Protein AF-A0AAJ0HDQ2-F1 (afdb_monomer)

Sequence (135 aa):
MPETDDKGSSLSAIAHQQNNSIEVLRLFGLEDENAIADFIYYLTIGVTGIDALASFIAEDQSWGDQHARGAFVILRHLLLDGGVITVDHSPGTGTLQVYVDRSKILSHRKPSLGRLLLRLHMWRCIVDIRSCIEF

Organism: NCBI:txid260671

Radius of gyration: 16.53 Å; Cα contacts (8 Å, |Δi|>4): 118; chains: 1; bounding box: 44×46×45 Å

Structure (mmCIF, N/CA/C/O backbone):
data_AF-A0AAJ0HDQ2-F1
#
_entry.id   AF-A0AAJ0HDQ2-F1
#
loop_
_atom_site.group_PDB
_atom_site.id
_atom_site.type_symbol
_atom_site.label_atom_id
_atom_site.label_alt_id
_atom_site.label_comp_id
_atom_site.label_asym_id
_atom_site.label_entity_id
_atom_site.label_seq_id
_atom_site.pdbx_PDB_ins_code
_atom_site.Cartn_x
_atom_site.Cartn_y
_atom_site.Cartn_z
_atom_site.occupancy
_atom_site.B_iso_or_equiv
_atom_site.auth_seq_id
_atom_site.auth_comp_id
_atom_site.auth_asym_id
_atom_site.auth_atom_id
_atom_site.pdbx_PDB_model_num
ATOM 1 N N . MET A 1 1 ? -10.417 34.622 -4.631 1.00 36.06 1 MET A N 1
ATOM 2 C CA . MET A 1 1 ? -10.769 33.249 -5.049 1.00 36.06 1 MET A CA 1
ATOM 3 C C . MET A 1 1 ? -9.550 32.657 -5.730 1.00 36.06 1 MET A C 1
ATOM 5 O O . MET A 1 1 ? -9.291 33.055 -6.858 1.00 36.06 1 MET A O 1
ATOM 9 N N . PRO A 1 2 ? -8.743 31.835 -5.042 1.00 34.91 2 PRO A N 1
ATOM 10 C CA . PRO A 1 2 ? -7.642 31.128 -5.671 1.00 34.91 2 PRO A CA 1
ATOM 11 C C . PRO A 1 2 ? -7.995 29.651 -5.878 1.00 34.91 2 PRO A C 1
ATOM 13 O O . PRO A 1 2 ? -8.431 28.958 -4.962 1.00 34.91 2 PRO A O 1
ATOM 16 N N . GLU A 1 3 ? -7.808 29.217 -7.113 1.00 38.06 3 GLU A N 1
ATOM 17 C CA . GLU A 1 3 ? -7.795 27.839 -7.582 1.00 38.06 3 GLU A CA 1
ATOM 18 C C . GLU A 1 3 ? -6.407 27.264 -7.250 1.00 38.06 3 GLU A C 1
ATOM 20 O O . GLU A 1 3 ? -5.392 27.806 -7.691 1.00 38.06 3 GLU A O 1
ATOM 25 N N . THR A 1 4 ? -6.334 26.243 -6.392 1.00 39.03 4 THR A N 1
ATOM 26 C CA . THR A 1 4 ? -5.066 25.597 -6.021 1.00 39.03 4 THR A CA 1
ATOM 27 C C . THR A 1 4 ? -4.894 24.295 -6.790 1.00 39.03 4 THR A C 1
ATOM 29 O O . THR A 1 4 ? -5.653 23.346 -6.621 1.00 39.03 4 THR A O 1
ATOM 32 N N . ASP A 1 5 ? -3.875 24.326 -7.642 1.00 38.19 5 ASP A N 1
ATOM 33 C CA . ASP A 1 5 ? -3.414 23.338 -8.615 1.00 38.19 5 ASP A CA 1
ATOM 34 C C . ASP A 1 5 ? -3.046 21.978 -7.964 1.00 38.19 5 ASP A C 1
ATOM 36 O O . ASP A 1 5 ? -2.035 21.849 -7.270 1.00 38.19 5 ASP A O 1
ATOM 40 N N . ASP A 1 6 ? -3.828 20.934 -8.255 1.00 46.38 6 ASP A N 1
ATOM 41 C CA . ASP A 1 6 ? -3.608 19.516 -7.900 1.00 46.38 6 ASP A CA 1
ATOM 42 C C . ASP A 1 6 ? -2.560 18.834 -8.815 1.00 46.38 6 ASP A C 1
ATOM 44 O O . ASP A 1 6 ? -2.725 17.734 -9.340 1.00 46.38 6 ASP A O 1
ATOM 48 N N . LYS A 1 7 ? -1.443 19.520 -9.083 1.00 37.53 7 LYS A N 1
ATOM 49 C CA . LYS A 1 7 ? -0.345 18.981 -9.917 1.00 37.53 7 LYS A CA 1
ATOM 50 C C . LYS A 1 7 ? 0.772 18.332 -9.097 1.00 37.53 7 LYS A C 1
ATOM 52 O O . LYS A 1 7 ? 1.600 17.609 -9.653 1.00 37.53 7 LYS A O 1
ATOM 57 N N . GLY A 1 8 ? 0.790 18.548 -7.780 1.00 34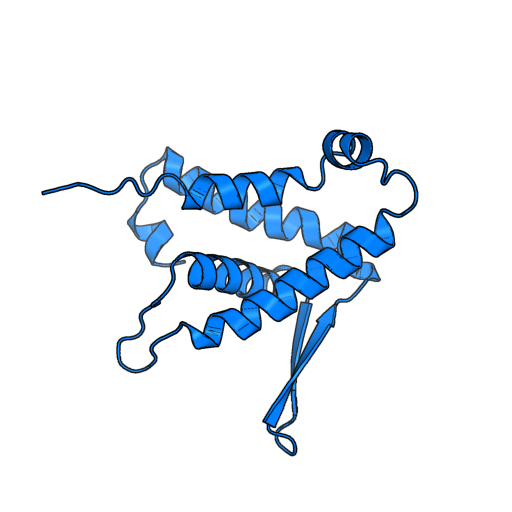.88 8 GLY A N 1
ATOM 58 C CA . GLY A 1 8 ? 1.824 18.031 -6.875 1.00 34.88 8 GLY A CA 1
ATOM 59 C C . GLY A 1 8 ? 1.717 16.530 -6.584 1.00 34.88 8 GLY A C 1
ATOM 60 O O . GLY A 1 8 ? 2.735 15.875 -6.370 1.00 34.88 8 GLY A O 1
ATOM 61 N N . SER A 1 9 ? 0.507 15.964 -6.639 1.00 44.66 9 SER A N 1
ATOM 62 C CA . SER A 1 9 ? 0.246 14.564 -6.272 1.00 44.66 9 SER A CA 1
ATOM 63 C C . SER A 1 9 ? 0.748 13.562 -7.326 1.00 44.66 9 SER A C 1
ATOM 65 O O . SER A 1 9 ? 1.217 12.470 -7.011 1.00 44.66 9 SER A O 1
ATOM 67 N N . SER A 1 10 ? 0.756 13.960 -8.603 1.00 40.75 10 SER A N 1
ATOM 68 C CA . SER A 1 10 ? 1.251 13.104 -9.688 1.00 40.75 10 SER A CA 1
ATOM 69 C C . SER A 1 10 ? 2.783 13.089 -9.792 1.00 40.75 10 SER A C 1
ATOM 71 O O . SER A 1 10 ? 3.344 12.124 -10.310 1.00 40.75 10 SER A O 1
ATOM 73 N N . LEU A 1 11 ? 3.469 14.130 -9.304 1.00 38.25 11 LEU A N 1
ATOM 74 C CA . LEU A 1 11 ? 4.933 14.228 -9.327 1.00 38.25 11 LEU A CA 1
ATOM 75 C C . LEU A 1 11 ? 5.590 13.398 -8.217 1.00 38.25 11 LEU A C 1
ATOM 77 O O . LEU A 1 11 ? 6.626 12.783 -8.463 1.00 38.25 11 LEU A O 1
ATOM 81 N N . SER A 1 12 ? 4.971 13.298 -7.035 1.00 39.44 12 SER A N 1
ATOM 82 C CA . SER A 1 12 ? 5.454 12.412 -5.964 1.00 39.44 12 SER A CA 1
ATOM 83 C C . SER A 1 12 ? 5.353 10.934 -6.363 1.00 39.44 12 SER A C 1
ATOM 85 O O . SER A 1 12 ? 6.286 10.164 -6.137 1.00 39.44 12 SER A O 1
ATOM 87 N N . ALA A 1 13 ? 4.281 10.545 -7.061 1.00 39.94 13 ALA A N 1
ATOM 88 C CA . ALA A 1 13 ? 4.116 9.193 -7.595 1.00 39.94 13 ALA A CA 1
ATOM 89 C C . ALA A 1 13 ? 5.151 8.844 -8.688 1.00 39.94 13 ALA A C 1
ATOM 91 O O . ALA A 1 13 ? 5.632 7.711 -8.745 1.00 39.94 13 ALA A O 1
ATOM 92 N N . ILE A 1 14 ? 5.545 9.816 -9.524 1.00 39.28 14 ILE A N 1
ATOM 93 C CA . ILE A 1 14 ? 6.608 9.640 -10.533 1.00 39.28 14 ILE A CA 1
ATOM 94 C C . ILE A 1 14 ? 7.993 9.562 -9.870 1.00 39.28 14 ILE A C 1
ATOM 96 O O . ILE A 1 14 ? 8.807 8.724 -10.261 1.00 39.28 14 ILE A O 1
ATOM 100 N N . ALA A 1 15 ? 8.248 10.358 -8.826 1.00 41.53 15 ALA A N 1
ATOM 101 C CA . ALA A 1 15 ? 9.489 10.284 -8.052 1.00 41.53 15 ALA A CA 1
ATOM 102 C C . ALA A 1 15 ? 9.671 8.902 -7.391 1.00 41.53 15 ALA A C 1
ATOM 104 O O . ALA A 1 15 ? 10.768 8.344 -7.403 1.00 41.53 15 ALA A O 1
ATOM 105 N N . HIS A 1 16 ? 8.585 8.286 -6.910 1.00 44.50 16 HIS A N 1
ATOM 106 C CA . HIS A 1 16 ? 8.617 6.913 -6.393 1.00 44.50 16 HIS A CA 1
ATOM 107 C C . HIS A 1 16 ? 8.903 5.854 -7.473 1.00 44.50 16 HIS A C 1
ATOM 109 O O . HIS A 1 16 ? 9.501 4.821 -7.175 1.00 44.50 16 HIS A O 1
ATOM 115 N N . GLN A 1 17 ? 8.550 6.114 -8.737 1.00 44.44 17 GLN A N 1
ATOM 116 C CA . GLN A 1 17 ? 8.859 5.232 -9.871 1.00 44.44 17 GLN A CA 1
ATOM 117 C C . GLN A 1 17 ? 10.325 5.291 -10.308 1.00 44.44 17 GLN A C 1
ATOM 119 O O . GLN A 1 17 ? 10.877 4.285 -10.758 1.00 44.44 17 GLN A O 1
ATOM 124 N N . GLN A 1 18 ? 10.953 6.462 -10.185 1.00 43.44 18 GLN A N 1
ATOM 125 C CA . GLN A 1 18 ? 12.341 6.687 -10.591 1.00 43.44 18 GLN A CA 1
ATOM 126 C C . GLN A 1 18 ? 13.372 6.194 -9.570 1.00 43.44 18 GLN A C 1
ATOM 128 O O . GLN A 1 18 ? 14.541 6.054 -9.921 1.00 43.44 18 GLN A O 1
ATOM 133 N N . ASN A 1 19 ? 12.957 5.827 -8.353 1.00 46.81 19 ASN A N 1
ATOM 134 C CA . ASN A 1 19 ? 13.862 5.344 -7.302 1.00 46.81 19 ASN A CA 1
ATOM 135 C C . ASN A 1 19 ? 14.540 3.987 -7.612 1.00 46.81 19 ASN A C 1
ATOM 137 O O . ASN A 1 19 ? 15.279 3.455 -6.795 1.00 46.81 19 ASN A O 1
ATOM 141 N N . ASN A 1 20 ? 14.267 3.389 -8.778 1.00 48.00 20 ASN A N 1
ATOM 142 C CA . ASN A 1 20 ? 14.835 2.107 -9.207 1.00 48.00 20 ASN A CA 1
ATOM 143 C C . ASN A 1 20 ? 15.590 2.177 -10.544 1.00 48.00 20 ASN A C 1
ATOM 145 O O . ASN A 1 20 ? 15.963 1.145 -11.109 1.00 48.00 20 ASN A O 1
ATOM 149 N N . SER A 1 21 ? 15.802 3.376 -11.084 1.00 53.97 21 SER A N 1
ATOM 150 C CA . SER A 1 21 ? 16.767 3.556 -12.161 1.00 53.97 21 SER A CA 1
ATOM 151 C C . SER A 1 21 ? 18.150 3.451 -11.530 1.00 53.97 21 SER A C 1
ATOM 153 O O . SER A 1 21 ? 18.465 4.242 -10.645 1.00 53.97 21 SER A O 1
ATOM 155 N N . ILE A 1 22 ? 18.989 2.510 -11.977 1.00 54.31 22 ILE A N 1
ATOM 156 C CA . ILE A 1 22 ? 20.404 2.430 -11.559 1.00 54.31 22 ILE A CA 1
ATOM 157 C C . ILE A 1 22 ? 21.059 3.819 -11.633 1.00 54.31 22 ILE A C 1
ATOM 159 O O . ILE A 1 22 ? 21.860 4.170 -10.786 1.00 54.31 22 ILE A O 1
ATOM 163 N N . GLU A 1 23 ? 20.645 4.648 -12.587 1.00 50.75 23 GLU A N 1
ATOM 164 C CA . GLU A 1 23 ? 21.053 6.043 -12.754 1.00 50.75 23 GLU A CA 1
ATOM 165 C C . GLU A 1 23 ? 20.736 6.968 -11.558 1.00 50.75 23 GLU A C 1
ATOM 167 O O . GLU A 1 23 ? 21.577 7.775 -11.176 1.00 50.75 23 GLU A O 1
ATOM 172 N N . VAL A 1 24 ? 19.567 6.825 -10.923 1.00 53.88 24 VAL A N 1
ATOM 173 C CA . VAL A 1 24 ? 19.179 7.603 -9.730 1.00 53.88 24 VAL A CA 1
ATOM 174 C C . VAL A 1 24 ? 19.933 7.102 -8.500 1.00 53.88 24 VAL A C 1
ATOM 176 O O . VAL A 1 24 ? 20.422 7.900 -7.711 1.00 53.88 24 VAL A O 1
ATOM 179 N N .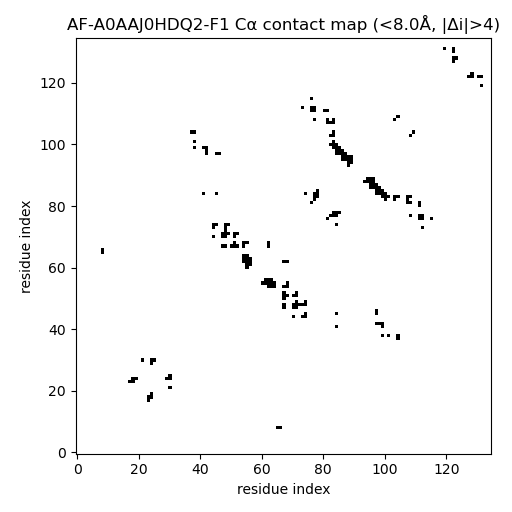 LEU A 1 25 ? 20.110 5.787 -8.365 1.00 43.59 25 LEU A N 1
ATOM 180 C CA . LEU A 1 25 ? 20.882 5.199 -7.264 1.00 43.59 25 LEU A CA 1
ATOM 181 C C . LEU A 1 25 ? 22.385 5.519 -7.373 1.00 43.59 25 LEU A C 1
ATOM 183 O O . LEU A 1 25 ? 23.032 5.783 -6.360 1.00 43.59 25 LEU A O 1
ATOM 187 N N . ARG A 1 26 ? 22.921 5.587 -8.600 1.00 48.91 26 ARG A N 1
ATOM 188 C CA . ARG A 1 26 ? 24.280 6.065 -8.907 1.00 48.91 26 ARG A CA 1
ATOM 189 C C . ARG A 1 26 ? 24.464 7.541 -8.579 1.00 48.91 26 ARG A C 1
ATOM 191 O O . ARG A 1 26 ? 25.493 7.910 -8.025 1.00 48.91 26 ARG A O 1
ATOM 198 N N . LEU A 1 27 ? 23.460 8.373 -8.858 1.00 46.88 27 LEU A N 1
ATOM 199 C CA . LEU A 1 27 ? 23.476 9.795 -8.502 1.00 46.88 27 LEU A CA 1
ATOM 200 C C . LEU A 1 27 ? 23.626 10.017 -6.984 1.00 46.88 27 LEU A C 1
ATOM 202 O O . LEU A 1 27 ? 24.237 11.001 -6.576 1.00 46.88 27 LEU A O 1
ATOM 206 N N . PHE A 1 28 ? 23.122 9.091 -6.160 1.00 46.75 28 PHE A N 1
ATOM 207 C CA . PHE A 1 28 ? 23.250 9.120 -4.697 1.00 46.75 28 PHE A CA 1
ATOM 208 C C . PHE A 1 28 ? 24.385 8.236 -4.137 1.00 46.75 28 PHE A C 1
ATOM 210 O O . PHE A 1 28 ? 24.538 8.160 -2.921 1.00 46.75 28 PHE A O 1
ATOM 217 N N . GLY A 1 29 ? 25.201 7.595 -4.986 1.00 45.16 29 GLY A N 1
ATOM 218 C CA . GLY A 1 29 ? 26.373 6.811 -4.565 1.00 45.16 29 GLY A CA 1
ATOM 219 C C . GLY A 1 29 ? 26.070 5.456 -3.906 1.00 45.16 29 GLY A C 1
ATOM 220 O O . GLY A 1 29 ? 26.922 4.923 -3.203 1.00 45.16 29 GLY A O 1
ATOM 221 N N . LEU A 1 30 ? 24.878 4.887 -4.121 1.00 48.41 30 LEU A N 1
ATOM 222 C CA . LEU A 1 30 ? 24.399 3.661 -3.458 1.00 48.41 30 LEU A CA 1
ATOM 223 C C . LEU A 1 30 ? 24.529 2.414 -4.354 1.00 48.41 30 LEU A C 1
ATOM 225 O O . LEU A 1 30 ? 23.573 1.658 -4.530 1.00 48.41 30 LEU A O 1
ATOM 229 N N . GLU A 1 31 ? 25.700 2.204 -4.961 1.00 52.00 31 GLU A N 1
ATOM 230 C CA . GLU A 1 31 ? 25.892 1.157 -5.981 1.00 52.00 31 GLU A CA 1
ATOM 231 C C . GLU A 1 31 ? 25.960 -0.278 -5.405 1.00 52.00 31 GLU A C 1
ATOM 233 O O . GLU A 1 31 ? 25.471 -1.203 -6.055 1.00 52.00 31 GLU A O 1
ATOM 238 N N . ASP A 1 32 ? 26.454 -0.462 -4.171 1.00 50.72 32 ASP A N 1
ATOM 239 C CA . ASP A 1 32 ? 26.665 -1.784 -3.537 1.00 50.72 32 ASP A CA 1
ATOM 240 C C . ASP A 1 32 ? 25.700 -2.111 -2.365 1.00 50.72 32 ASP A C 1
ATOM 242 O O . ASP A 1 32 ? 25.639 -3.250 -1.900 1.00 50.72 32 ASP A O 1
ATOM 246 N N . GLU A 1 33 ? 24.870 -1.159 -1.914 1.00 54.50 33 GLU A N 1
ATOM 247 C CA . GLU A 1 33 ? 23.898 -1.325 -0.803 1.00 54.50 33 GLU A CA 1
ATOM 248 C C . GLU A 1 33 ? 22.451 -1.592 -1.267 1.00 54.50 33 GLU A C 1
ATOM 250 O O . GLU A 1 33 ? 21.495 -1.567 -0.481 1.00 54.50 33 GLU A O 1
ATOM 255 N N . ASN A 1 34 ? 22.275 -1.886 -2.556 1.00 64.25 34 ASN A N 1
ATOM 256 C CA . ASN A 1 34 ? 20.982 -1.892 -3.241 1.00 64.25 34 ASN A CA 1
ATOM 257 C C . ASN A 1 34 ? 19.918 -2.767 -2.545 1.00 64.25 34 ASN A C 1
ATOM 259 O O . ASN A 1 34 ? 18.785 -2.347 -2.327 1.00 64.25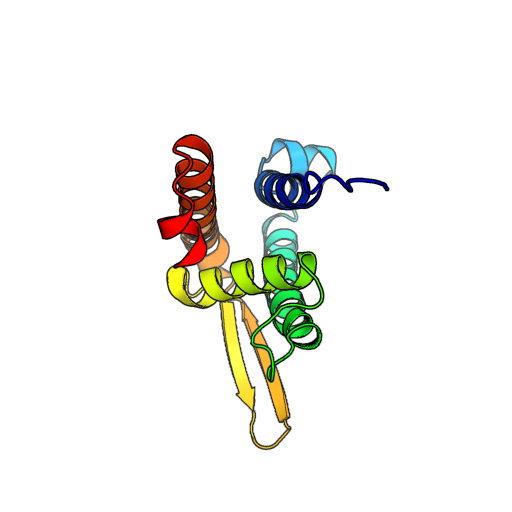 34 ASN A O 1
ATOM 263 N N . ALA A 1 35 ? 20.291 -3.966 -2.085 1.00 63.78 35 ALA A N 1
ATOM 264 C CA . ALA A 1 35 ? 19.347 -4.894 -1.458 1.00 63.78 35 ALA A CA 1
ATOM 265 C C . ALA A 1 35 ? 18.923 -4.511 -0.026 1.00 63.78 35 ALA A C 1
ATOM 267 O O . ALA A 1 35 ? 17.969 -5.100 0.490 1.00 63.78 35 ALA A O 1
ATOM 268 N N . ILE A 1 36 ? 19.661 -3.633 0.664 1.00 69.50 36 ILE A N 1
ATOM 269 C CA . ILE A 1 36 ? 19.290 -3.118 1.995 1.00 69.50 36 ILE A CA 1
ATOM 270 C C . ILE A 1 36 ? 18.454 -1.853 1.824 1.00 69.50 36 ILE A C 1
ATOM 272 O O . ILE A 1 36 ? 17.380 -1.765 2.414 1.00 69.50 36 ILE A O 1
ATOM 276 N N . ALA A 1 37 ? 18.897 -0.930 0.966 1.00 74.75 37 ALA A N 1
ATOM 277 C CA . ALA A 1 37 ? 18.154 0.281 0.636 1.00 74.75 37 ALA A CA 1
ATOM 278 C C . ALA A 1 37 ? 16.754 -0.047 0.095 1.00 74.75 37 ALA A C 1
ATOM 280 O O . ALA A 1 37 ? 15.760 0.503 0.566 1.00 74.75 37 ALA A O 1
ATOM 281 N N . ASP A 1 38 ? 16.658 -1.025 -0.811 1.00 74.06 38 ASP A N 1
ATOM 282 C CA . ASP A 1 38 ? 15.377 -1.523 -1.301 1.00 74.06 38 ASP A CA 1
ATOM 283 C C . ASP A 1 38 ? 14.516 -2.093 -0.167 1.00 74.06 38 ASP A C 1
ATOM 285 O O . ASP A 1 38 ? 13.339 -1.770 -0.064 1.00 74.06 38 ASP A O 1
ATOM 289 N N . PHE A 1 39 ? 15.081 -2.929 0.708 1.00 81.06 39 PHE A N 1
ATOM 290 C CA . PHE A 1 39 ? 14.329 -3.506 1.825 1.00 81.06 39 PHE A CA 1
ATOM 291 C C . PHE A 1 39 ? 13.764 -2.425 2.756 1.00 81.06 39 PHE A C 1
ATOM 293 O O . PHE A 1 39 ? 12.573 -2.456 3.070 1.00 81.06 39 PHE A O 1
ATOM 300 N N . ILE A 1 40 ? 14.593 -1.451 3.138 1.00 83.31 40 ILE A N 1
ATOM 301 C CA . ILE A 1 40 ? 14.180 -0.311 3.963 1.00 83.31 40 ILE A CA 1
ATOM 302 C C . ILE A 1 40 ? 13.073 0.470 3.255 1.00 83.31 40 ILE A C 1
ATOM 304 O O . ILE A 1 40 ? 12.061 0.772 3.874 1.00 83.31 40 ILE A O 1
ATOM 308 N N . TYR A 1 41 ? 13.207 0.722 1.954 1.00 83.69 41 TYR A N 1
ATOM 309 C CA . TYR A 1 41 ? 12.204 1.441 1.175 1.00 83.69 41 TYR A CA 1
ATOM 310 C C . TYR A 1 41 ? 10.821 0.764 1.202 1.00 83.69 41 TYR A C 1
ATOM 312 O O . TYR A 1 41 ? 9.816 1.433 1.445 1.00 83.69 41 TYR A O 1
ATOM 320 N N . TYR A 1 42 ? 10.740 -0.560 1.015 1.00 85.38 42 TYR A N 1
ATOM 321 C CA . TYR A 1 42 ? 9.453 -1.276 1.096 1.00 85.38 42 TYR A CA 1
ATOM 322 C C . TYR A 1 42 ? 8.903 -1.345 2.516 1.00 85.38 42 TYR A C 1
ATOM 324 O O . TYR A 1 42 ? 7.687 -1.283 2.698 1.00 85.38 42 TYR A O 1
ATOM 332 N N . LEU A 1 43 ? 9.775 -1.437 3.520 1.00 90.25 43 LEU A N 1
ATOM 333 C CA . LEU A 1 43 ? 9.352 -1.351 4.911 1.00 90.25 43 LEU A CA 1
ATOM 334 C C . LEU A 1 43 ? 8.759 0.031 5.214 1.00 90.25 43 LEU A C 1
ATOM 336 O O . LEU A 1 43 ? 7.698 0.108 5.827 1.00 90.25 43 LEU A O 1
ATOM 340 N N . THR A 1 44 ? 9.380 1.105 4.720 1.00 90.06 44 THR A N 1
ATOM 341 C CA . THR A 1 44 ? 8.851 2.469 4.832 1.00 90.06 44 THR A CA 1
ATOM 342 C C . THR A 1 44 ? 7.493 2.595 4.151 1.00 90.06 44 THR A C 1
ATOM 344 O O . THR A 1 44 ? 6.573 3.098 4.779 1.00 90.06 44 THR A O 1
ATOM 347 N N . ILE A 1 45 ? 7.315 2.080 2.926 1.00 88.62 45 ILE A N 1
ATOM 348 C CA . ILE A 1 45 ? 5.990 2.051 2.273 1.00 88.62 45 ILE A CA 1
ATOM 349 C C . ILE A 1 45 ? 4.962 1.341 3.159 1.00 88.62 45 ILE A C 1
ATOM 351 O O . ILE A 1 45 ? 3.846 1.831 3.324 1.00 88.62 45 ILE A O 1
ATOM 355 N N . GLY A 1 46 ? 5.340 0.193 3.724 1.00 91.75 46 GLY A N 1
ATOM 356 C CA . GLY A 1 46 ? 4.488 -0.590 4.607 1.00 91.75 46 GLY A CA 1
ATOM 357 C C . GLY A 1 46 ? 4.025 0.192 5.834 1.00 91.75 46 GLY A C 1
ATOM 358 O O . GLY A 1 46 ? 2.828 0.288 6.089 1.00 91.75 46 GLY A O 1
ATOM 359 N N . VAL A 1 47 ? 4.969 0.789 6.563 1.00 94.00 47 VAL A N 1
ATOM 360 C CA . VAL A 1 47 ? 4.686 1.566 7.778 1.00 94.00 47 VAL A CA 1
ATOM 361 C C . VAL A 1 47 ? 3.919 2.845 7.449 1.00 94.00 47 VAL A C 1
ATOM 363 O O . VAL A 1 47 ? 2.863 3.075 8.025 1.00 94.00 47 VAL A O 1
ATOM 366 N N . THR A 1 48 ? 4.369 3.636 6.470 1.00 93.62 48 THR A N 1
ATOM 367 C CA . THR A 1 48 ? 3.695 4.882 6.072 1.00 93.62 48 THR A CA 1
ATOM 368 C C . THR A 1 48 ? 2.283 4.631 5.544 1.00 93.62 48 THR A C 1
ATOM 370 O O . THR A 1 48 ? 1.386 5.430 5.793 1.00 93.62 48 THR A O 1
ATOM 373 N N . GLY A 1 49 ? 2.051 3.521 4.839 1.00 94.12 49 GLY A N 1
ATOM 374 C CA . GLY A 1 49 ? 0.712 3.151 4.388 1.00 94.12 49 GLY A CA 1
ATOM 375 C C . GLY A 1 49 ? -0.229 2.766 5.533 1.00 94.12 49 GLY A C 1
ATOM 376 O O . GLY A 1 49 ? -1.425 3.022 5.431 1.00 94.12 49 GLY A O 1
ATOM 377 N N . ILE A 1 50 ? 0.285 2.180 6.620 1.00 95.00 50 ILE A N 1
ATOM 378 C CA . ILE A 1 50 ? -0.505 1.919 7.831 1.00 95.00 50 ILE A CA 1
ATOM 379 C C . ILE A 1 50 ? -0.745 3.216 8.603 1.00 95.00 50 ILE A C 1
ATOM 381 O O . ILE A 1 50 ? -1.889 3.497 8.949 1.00 95.00 50 ILE A O 1
ATOM 385 N N . ASP A 1 51 ? 0.286 4.039 8.801 1.00 95.12 51 ASP A N 1
ATOM 386 C CA . ASP A 1 51 ? 0.164 5.342 9.467 1.00 95.12 51 ASP A CA 1
ATOM 387 C C . ASP A 1 51 ? -0.826 6.267 8.744 1.00 95.12 51 ASP A C 1
ATOM 389 O O . ASP A 1 51 ? -1.551 7.027 9.384 1.00 95.12 51 ASP A O 1
ATOM 393 N N . ALA A 1 52 ? -0.930 6.156 7.416 1.00 95.19 52 ALA A N 1
ATOM 394 C CA . ALA A 1 52 ? -1.898 6.897 6.615 1.00 95.19 52 ALA A CA 1
ATOM 395 C C . ALA A 1 52 ? -3.355 6.670 7.050 1.00 95.19 52 ALA A C 1
ATOM 397 O O . ALA A 1 52 ? -4.182 7.567 6.882 1.00 95.19 52 ALA A O 1
ATOM 398 N N . LEU A 1 53 ? -3.682 5.521 7.656 1.00 94.06 53 LEU A N 1
ATOM 399 C CA . LEU A 1 53 ? -5.023 5.259 8.187 1.00 94.06 53 LEU A CA 1
ATOM 400 C C . LEU A 1 53 ? -5.439 6.272 9.260 1.00 94.06 53 LEU A C 1
ATOM 402 O O . LEU A 1 53 ? -6.631 6.505 9.427 1.00 94.06 53 LEU A O 1
ATOM 406 N N . ALA A 1 54 ? -4.490 6.932 9.933 1.00 94.50 54 ALA A N 1
ATOM 407 C CA . ALA A 1 54 ? -4.790 8.009 10.875 1.00 94.50 54 ALA A CA 1
ATOM 408 C C . ALA A 1 54 ? -5.438 9.240 10.208 1.00 94.50 54 ALA A C 1
ATOM 410 O O . ALA A 1 54 ? -6.060 10.050 10.889 1.00 94.50 54 ALA A O 1
ATOM 411 N N . SER A 1 55 ? -5.298 9.398 8.886 1.00 94.56 55 SER A N 1
ATOM 412 C CA . SER A 1 55 ? -5.941 10.463 8.103 1.00 94.56 55 SER A CA 1
ATOM 413 C C . SER A 1 55 ? -7.260 10.034 7.453 1.00 94.56 55 SER A C 1
ATOM 415 O O . SER A 1 55 ? -7.887 10.846 6.767 1.00 94.56 55 SER A O 1
ATOM 417 N N . PHE A 1 56 ? -7.679 8.778 7.620 1.00 96.38 56 PHE A N 1
ATOM 418 C CA . PHE A 1 56 ? -8.954 8.293 7.105 1.00 96.38 56 PHE A CA 1
ATOM 419 C C . PHE A 1 56 ? -10.083 8.593 8.096 1.00 96.38 56 PHE A C 1
ATOM 421 O O . PHE A 1 56 ? -10.005 8.236 9.270 1.00 96.38 56 PHE A O 1
ATOM 428 N N . ILE A 1 57 ? -11.146 9.233 7.610 1.00 95.75 57 ILE A N 1
ATOM 429 C CA . ILE A 1 57 ? -12.340 9.567 8.389 1.00 95.75 57 ILE A CA 1
ATOM 430 C C . ILE A 1 57 ? -13.386 8.493 8.104 1.00 95.75 57 ILE A C 1
ATOM 432 O O . ILE A 1 57 ? -13.961 8.439 7.012 1.00 95.75 57 ILE A O 1
ATOM 436 N N . ALA A 1 58 ? -13.606 7.610 9.076 1.00 94.81 58 ALA A N 1
ATOM 437 C CA . ALA A 1 58 ? -14.448 6.432 8.903 1.00 94.81 58 ALA A CA 1
ATOM 438 C C . ALA A 1 58 ? -15.931 6.789 8.730 1.00 94.81 58 ALA A C 1
ATOM 440 O O . ALA A 1 58 ? -16.635 6.113 7.982 1.00 94.81 58 ALA A O 1
ATOM 441 N N . GLU A 1 59 ? -16.397 7.854 9.379 1.00 95.50 59 GLU A N 1
ATOM 442 C CA . GLU A 1 59 ? -17.785 8.317 9.331 1.00 95.50 59 GLU A CA 1
ATOM 443 C C . GLU A 1 59 ? -18.176 8.766 7.918 1.00 95.50 59 GLU A C 1
ATOM 445 O O . GLU A 1 59 ? -19.227 8.379 7.409 1.00 95.50 59 GLU A O 1
ATOM 450 N N . ASP A 1 60 ? -17.284 9.513 7.265 1.00 93.88 60 ASP A N 1
ATOM 451 C CA . ASP A 1 60 ? -17.512 10.110 5.945 1.00 93.88 60 ASP A CA 1
ATOM 452 C C . ASP A 1 60 ? -16.956 9.256 4.795 1.00 93.88 60 ASP A C 1
ATOM 454 O O . ASP A 1 60 ? -17.110 9.612 3.626 1.00 93.88 60 ASP A O 1
ATOM 458 N N . GLN A 1 61 ? -16.274 8.148 5.113 1.00 92.50 61 GLN A N 1
ATOM 459 C CA . GLN A 1 61 ? -15.545 7.309 4.154 1.00 92.50 61 GLN A CA 1
ATOM 460 C C . GLN A 1 61 ? -14.607 8.134 3.256 1.00 92.50 61 GLN A C 1
ATOM 462 O O . GLN A 1 61 ? -14.492 7.908 2.048 1.00 92.50 61 GLN A O 1
ATOM 467 N N . SER A 1 62 ? -13.936 9.120 3.854 1.00 92.94 62 SER A N 1
ATOM 468 C CA . SER A 1 62 ? -13.143 10.115 3.138 1.00 92.94 62 SER A CA 1
ATOM 469 C C . SER A 1 62 ? -11.733 10.245 3.711 1.00 92.94 62 SER A C 1
ATOM 471 O O . SER A 1 62 ? -11.424 9.777 4.806 1.00 92.94 62 SER A O 1
ATOM 473 N N . TRP A 1 63 ? -10.845 10.849 2.927 1.00 93.50 63 TRP A N 1
ATOM 474 C CA . TRP A 1 63 ? -9.452 11.061 3.303 1.00 93.50 63 TRP A CA 1
ATOM 475 C C . TRP A 1 63 ? -9.226 12.531 3.634 1.00 93.50 63 TRP A C 1
ATOM 477 O O . TRP A 1 63 ? -9.485 13.390 2.793 1.00 93.50 63 TRP A O 1
ATOM 487 N N . GLY A 1 64 ? -8.705 12.808 4.831 1.00 91.44 64 GLY A N 1
ATOM 488 C CA . GLY A 1 64 ? -8.308 14.156 5.243 1.00 91.44 64 GLY A CA 1
ATOM 489 C C . GLY A 1 64 ? -7.008 14.637 4.588 1.00 91.44 64 GLY A C 1
ATOM 490 O O . GLY A 1 64 ? -6.801 15.840 4.455 1.00 91.44 64 GLY A O 1
ATOM 491 N N . ASP A 1 65 ? -6.157 13.708 4.141 1.00 91.69 65 ASP A N 1
ATOM 492 C CA . ASP A 1 65 ? -4.929 13.990 3.393 1.00 91.69 65 ASP A CA 1
ATOM 493 C C . ASP A 1 65 ? -4.836 13.110 2.134 1.00 91.69 65 ASP A C 1
ATOM 495 O O . ASP A 1 65 ? -4.907 11.878 2.180 1.00 91.69 65 ASP A O 1
ATOM 499 N N . GLN A 1 66 ? -4.654 13.761 0.986 1.00 88.69 66 GLN A N 1
ATOM 500 C CA . GLN A 1 66 ? -4.471 13.107 -0.306 1.00 88.69 66 GLN A CA 1
ATOM 501 C C . GLN A 1 66 ? -3.138 12.353 -0.414 1.00 88.69 66 GLN A C 1
ATOM 503 O O . GLN A 1 66 ? -3.064 11.348 -1.125 1.00 88.69 66 GLN A O 1
ATOM 508 N N . HIS A 1 67 ? -2.097 12.787 0.303 1.00 86.00 67 HIS A N 1
ATOM 509 C CA . HIS A 1 67 ? -0.820 12.079 0.344 1.00 86.00 67 HIS A CA 1
ATOM 510 C C . HIS A 1 67 ? -0.938 10.791 1.158 1.00 86.00 67 HIS A C 1
ATOM 512 O O . HIS A 1 67 ? -0.519 9.736 0.677 1.00 86.00 67 HIS A O 1
ATOM 518 N N . ALA A 1 68 ? -1.595 10.846 2.320 1.00 90.88 68 ALA A N 1
ATOM 519 C CA . ALA A 1 68 ? -1.971 9.659 3.084 1.00 90.88 68 ALA A CA 1
ATOM 520 C C . ALA A 1 68 ? -2.803 8.677 2.238 1.00 90.88 68 ALA A C 1
ATOM 522 O O . ALA A 1 68 ? -2.473 7.492 2.161 1.00 90.88 68 ALA A O 1
ATOM 523 N N . ARG A 1 69 ? -3.808 9.171 1.499 1.00 92.62 69 ARG A N 1
ATOM 524 C CA . ARG A 1 69 ? -4.589 8.338 0.568 1.00 92.62 69 ARG A CA 1
ATOM 525 C C . ARG A 1 69 ? -3.697 7.630 -0.450 1.00 92.62 69 ARG A C 1
ATOM 527 O O . ARG A 1 69 ? -3.844 6.429 -0.663 1.00 92.62 69 ARG A O 1
ATOM 534 N N . GLY A 1 70 ? -2.770 8.360 -1.070 1.00 89.50 70 GLY A N 1
ATOM 535 C CA . GLY A 1 70 ? -1.816 7.798 -2.025 1.00 89.50 70 GLY A CA 1
ATOM 536 C C . GLY A 1 70 ? -0.930 6.713 -1.407 1.00 89.50 70 GLY A C 1
ATOM 537 O O . GLY A 1 70 ? -0.793 5.632 -1.980 1.00 89.50 70 GLY A O 1
ATOM 538 N N . ALA A 1 71 ? -0.383 6.963 -0.215 1.00 91.31 71 ALA A N 1
ATOM 539 C CA . ALA A 1 71 ? 0.440 5.996 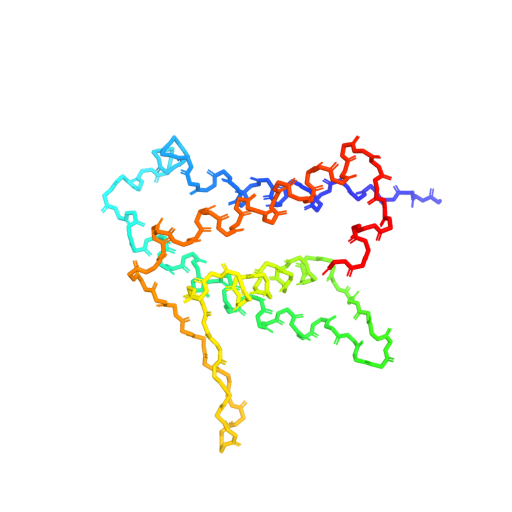0.510 1.00 91.31 71 ALA A CA 1
ATOM 540 C C . ALA A 1 71 ? -0.337 4.709 0.836 1.00 91.31 71 ALA A C 1
ATOM 542 O O . ALA A 1 71 ? 0.158 3.605 0.594 1.00 91.31 71 ALA A O 1
ATOM 543 N N . PHE A 1 72 ? -1.582 4.839 1.302 1.00 94.06 72 PHE A N 1
ATOM 544 C CA . PHE A 1 72 ? -2.444 3.693 1.575 1.00 94.06 72 PHE A CA 1
ATOM 545 C C . PHE A 1 72 ? -2.810 2.915 0.306 1.00 94.06 72 PHE A C 1
ATOM 547 O O . PHE A 1 72 ? -2.800 1.686 0.323 1.00 94.06 72 PHE A O 1
ATOM 554 N N . VAL A 1 73 ? -3.089 3.592 -0.814 1.00 92.12 73 VAL A N 1
ATOM 555 C CA . VAL A 1 73 ? -3.374 2.926 -2.100 1.00 92.12 73 VAL A CA 1
ATOM 556 C C . VAL A 1 73 ? -2.187 2.075 -2.555 1.00 92.12 73 VAL A C 1
ATOM 558 O O . VAL A 1 73 ? -2.383 0.935 -2.982 1.00 92.12 73 VAL A O 1
ATOM 561 N N . ILE A 1 74 ? -0.958 2.584 -2.420 1.00 90.50 74 ILE A N 1
ATOM 562 C CA . ILE A 1 74 ? 0.256 1.825 -2.752 1.00 90.50 74 ILE A CA 1
ATOM 563 C C . ILE A 1 74 ? 0.389 0.599 -1.840 1.00 90.50 74 ILE A C 1
ATOM 565 O O . ILE A 1 74 ? 0.610 -0.506 -2.340 1.00 90.50 74 ILE A O 1
ATOM 569 N N . LEU A 1 75 ? 0.211 0.766 -0.525 1.00 92.19 75 LEU A N 1
ATOM 570 C CA . LEU A 1 75 ? 0.229 -0.350 0.423 1.00 92.19 75 LEU A CA 1
ATOM 571 C C . LEU A 1 75 ? -0.831 -1.401 0.074 1.00 92.19 75 LEU A C 1
ATOM 573 O O . LEU A 1 75 ? -0.505 -2.578 -0.069 1.00 92.19 75 LEU A O 1
ATOM 577 N N . ARG A 1 76 ? -2.089 -0.983 -0.108 1.00 93.00 76 ARG A N 1
ATOM 578 C CA . ARG A 1 76 ? -3.208 -1.866 -0.458 1.00 93.00 76 ARG A CA 1
ATOM 579 C C . ARG A 1 76 ? -2.905 -2.663 -1.721 1.00 93.00 76 ARG A C 1
ATOM 581 O O . ARG A 1 76 ? -3.137 -3.868 -1.745 1.00 93.00 76 ARG A O 1
ATOM 588 N N . HIS A 1 77 ? -2.362 -2.021 -2.752 1.00 90.94 77 HIS A N 1
ATOM 589 C CA . HIS A 1 77 ? -1.980 -2.713 -3.981 1.00 90.94 77 HIS A CA 1
ATOM 590 C C . HIS A 1 77 ? -0.910 -3.780 -3.719 1.00 90.94 77 HIS A C 1
ATOM 592 O O . HIS A 1 77 ? -1.063 -4.917 -4.153 1.00 90.94 77 HIS A O 1
ATOM 598 N N . LEU A 1 78 ? 0.137 -3.458 -2.955 1.00 89.31 78 LEU A N 1
ATOM 599 C CA . LEU A 1 78 ? 1.211 -4.406 -2.634 1.00 89.31 78 LEU A CA 1
ATOM 600 C C . LEU A 1 78 ? 0.744 -5.593 -1.776 1.00 89.31 78 LEU A C 1
ATOM 602 O O . LEU A 1 78 ? 1.242 -6.708 -1.969 1.00 89.31 78 LEU A O 1
ATOM 606 N N . LEU A 1 79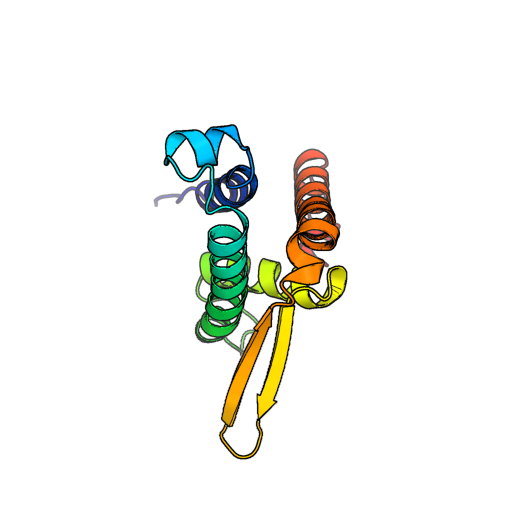 ? -0.220 -5.370 -0.876 1.00 92.19 79 LEU A N 1
ATOM 607 C CA . LEU A 1 79 ? -0.867 -6.427 -0.091 1.00 92.19 79 LEU A CA 1
ATOM 608 C C . LEU A 1 79 ? -1.653 -7.396 -0.985 1.00 92.19 79 LEU A C 1
ATOM 610 O O . LEU A 1 79 ? -1.627 -8.601 -0.750 1.00 92.19 79 LEU A O 1
ATOM 614 N N . LEU A 1 80 ? -2.333 -6.882 -2.016 1.00 90.38 80 LEU A N 1
ATOM 615 C CA . LEU A 1 80 ? -3.208 -7.677 -2.885 1.00 90.38 80 LEU A CA 1
ATOM 616 C C . LEU A 1 80 ? -2.475 -8.353 -4.056 1.00 90.38 80 LEU A C 1
ATOM 618 O O . LEU A 1 80 ? -2.847 -9.452 -4.455 1.00 90.38 80 LEU A O 1
ATOM 622 N N . ASP A 1 81 ? -1.459 -7.704 -4.629 1.00 79.88 81 ASP A N 1
ATOM 623 C CA . ASP A 1 81 ? -0.936 -8.029 -5.967 1.00 79.88 81 ASP A CA 1
ATOM 624 C C . ASP A 1 81 ? 0.529 -8.521 -5.974 1.00 79.88 81 ASP A C 1
ATOM 626 O O . ASP A 1 81 ? 1.056 -8.891 -7.027 1.00 79.88 81 ASP A O 1
ATOM 630 N N . GLY A 1 82 ? 1.211 -8.564 -4.820 1.00 68.44 82 GLY A N 1
ATOM 631 C CA . GLY A 1 82 ? 2.638 -8.915 -4.766 1.00 68.44 82 GLY A CA 1
ATOM 632 C C . GLY A 1 82 ? 3.065 -9.882 -3.666 1.00 68.44 82 GLY A C 1
ATOM 633 O O . GLY A 1 82 ? 4.103 -10.525 -3.816 1.00 68.44 82 GLY A O 1
ATOM 634 N N . GLY A 1 83 ? 2.327 -9.975 -2.555 1.00 78.56 83 GLY A N 1
ATOM 635 C CA . GLY A 1 83 ? 2.724 -10.797 -1.401 1.00 78.56 83 GLY A CA 1
ATOM 636 C C . GLY A 1 83 ? 4.121 -10.463 -0.848 1.00 78.56 83 GLY A C 1
ATOM 637 O O . GLY A 1 83 ? 4.727 -11.293 -0.170 1.00 78.56 83 GLY A O 1
ATOM 638 N N . VAL A 1 84 ? 4.653 -9.282 -1.197 1.00 87.12 84 VAL A N 1
ATOM 639 C CA . VAL A 1 84 ? 5.944 -8.751 -0.730 1.00 87.12 84 VAL A CA 1
ATOM 640 C C . VAL A 1 84 ? 5.777 -8.147 0.655 1.00 87.12 84 VAL A C 1
ATOM 642 O O . VAL A 1 84 ? 6.686 -8.247 1.470 1.00 87.12 84 VAL A O 1
ATOM 645 N N . ILE A 1 85 ? 4.618 -7.538 0.910 1.00 91.62 85 ILE A N 1
ATOM 646 C CA . ILE A 1 85 ? 4.246 -6.970 2.200 1.00 91.62 85 ILE A CA 1
ATOM 647 C C . ILE A 1 85 ? 3.079 -7.781 2.750 1.00 91.62 85 ILE A C 1
ATOM 649 O O . ILE A 1 85 ? 2.168 -8.142 2.006 1.00 91.62 85 ILE A O 1
ATOM 653 N N . THR A 1 86 ? 3.112 -8.058 4.048 1.00 93.38 86 THR A N 1
ATOM 654 C CA . THR A 1 86 ? 1.983 -8.603 4.810 1.00 93.38 86 THR A CA 1
ATOM 655 C C . THR A 1 86 ? 1.840 -7.823 6.109 1.00 93.38 86 THR A C 1
ATOM 657 O O . THR A 1 86 ? 2.810 -7.231 6.588 1.00 93.38 86 THR A O 1
ATOM 660 N N . VAL A 1 87 ? 0.622 -7.768 6.643 1.00 93.19 87 VAL A N 1
ATOM 661 C CA . VAL A 1 87 ? 0.320 -7.060 7.887 1.00 93.19 87 VAL A CA 1
ATOM 662 C C . VAL A 1 87 ? -0.469 -7.992 8.786 1.00 93.19 87 VAL A C 1
ATOM 664 O O . VAL A 1 87 ? -1.581 -8.380 8.429 1.00 93.19 87 VAL A O 1
ATOM 667 N N . ASP A 1 88 ? 0.095 -8.308 9.947 1.00 93.06 88 ASP A N 1
ATOM 668 C CA . ASP A 1 88 ? -0.595 -9.082 10.973 1.00 93.06 88 ASP A CA 1
ATOM 669 C C . ASP A 1 88 ? -1.092 -8.167 12.084 1.00 93.06 88 ASP A C 1
ATOM 671 O O . ASP A 1 88 ? -0.403 -7.248 12.534 1.00 93.06 88 ASP A O 1
ATOM 675 N N . HIS A 1 89 ? -2.296 -8.457 12.561 1.00 92.31 89 HIS A N 1
ATOM 676 C CA . HIS A 1 89 ? -2.872 -7.814 13.729 1.00 92.31 89 HIS A CA 1
ATOM 677 C C . HIS A 1 89 ? -2.723 -8.732 14.939 1.00 92.31 89 HIS A C 1
ATOM 679 O O . HIS A 1 89 ? -3.199 -9.866 14.913 1.00 92.31 89 HIS A O 1
ATOM 685 N N . SER A 1 90 ? -2.093 -8.229 16.000 1.00 90.25 90 SER A N 1
ATOM 686 C CA . SER A 1 90 ? -1.963 -8.910 17.288 1.00 90.25 90 SER A CA 1
ATOM 687 C C . SER A 1 90 ? -3.075 -8.434 18.233 1.00 90.25 90 SER A C 1
ATOM 689 O O . SER A 1 90 ? -2.924 -7.388 18.873 1.00 90.25 90 SER A O 1
ATOM 691 N N . PRO A 1 91 ? -4.186 -9.185 18.391 1.00 78.75 91 PRO A N 1
ATOM 692 C CA . PRO A 1 91 ? -5.368 -8.691 19.103 1.00 78.75 91 PRO A CA 1
ATOM 693 C C . PRO A 1 91 ? -5.121 -8.487 20.601 1.00 78.75 91 PRO A C 1
ATOM 695 O O . PRO A 1 91 ? -5.776 -7.666 21.229 1.00 78.75 91 PRO A O 1
ATOM 698 N N . GLY A 1 92 ? -4.167 -9.227 21.177 1.00 81.56 92 GLY A N 1
ATOM 699 C CA . GLY A 1 92 ? -3.821 -9.124 22.597 1.00 81.56 92 GLY A CA 1
ATOM 700 C C . GLY A 1 92 ? -3.061 -7.848 22.969 1.00 81.56 92 GLY A C 1
ATOM 701 O O . GLY A 1 92 ? -3.056 -7.472 24.136 1.00 81.56 92 GLY A O 1
ATOM 702 N N . THR A 1 93 ? -2.427 -7.183 22.000 1.00 84.12 93 THR A N 1
ATOM 703 C CA . THR A 1 93 ? -1.597 -5.986 22.217 1.00 84.12 93 THR A CA 1
ATOM 704 C C . THR A 1 93 ? -2.129 -4.750 21.495 1.00 84.12 93 THR A C 1
ATOM 706 O O . THR A 1 93 ? -1.641 -3.655 21.754 1.00 84.12 93 THR A O 1
ATOM 709 N N . GLY A 1 94 ? -3.106 -4.903 20.591 1.00 85.94 94 GLY A N 1
ATOM 710 C CA . GLY A 1 94 ? -3.598 -3.812 19.745 1.00 85.94 94 GLY A CA 1
ATOM 711 C C . GLY A 1 94 ? -2.542 -3.299 18.762 1.00 85.94 94 GLY A C 1
ATOM 712 O O . GLY A 1 94 ? -2.596 -2.146 18.345 1.00 85.94 94 GLY A O 1
ATOM 713 N N . THR A 1 95 ? -1.552 -4.130 18.424 1.00 89.00 95 THR A N 1
ATOM 714 C CA . THR A 1 95 ? -0.440 -3.751 17.545 1.00 89.00 95 THR A CA 1
ATOM 715 C C . THR A 1 95 ? -0.598 -4.361 16.159 1.00 89.00 95 THR A C 1
ATOM 717 O O . THR A 1 95 ? -1.052 -5.498 16.006 1.00 89.00 95 THR A O 1
ATOM 720 N N . LEU A 1 96 ? -0.178 -3.605 15.146 1.00 92.38 96 LEU A N 1
ATOM 721 C CA . LEU A 1 96 ? -0.021 -4.079 13.774 1.00 92.38 96 LEU A CA 1
ATOM 722 C C . LEU A 1 96 ? 1.463 -4.332 13.504 1.00 92.38 96 LEU A C 1
ATOM 724 O O . LEU A 1 96 ? 2.311 -3.513 13.858 1.00 92.38 96 LEU A O 1
ATOM 728 N N . GLN A 1 97 ? 1.778 -5.468 12.891 1.00 92.56 97 GLN A N 1
ATOM 729 C CA . GLN A 1 97 ? 3.133 -5.833 12.492 1.00 92.56 97 GLN A CA 1
ATOM 730 C C . GLN A 1 97 ? 3.210 -5.900 10.974 1.00 92.56 97 GLN A C 1
ATOM 732 O O . GLN A 1 97 ? 2.468 -6.647 10.344 1.00 92.56 97 GLN A O 1
ATOM 737 N N . VAL A 1 98 ? 4.117 -5.114 10.396 1.00 92.75 98 VAL A N 1
ATOM 738 C CA . VAL A 1 98 ? 4.388 -5.099 8.958 1.00 92.75 98 VAL A CA 1
ATOM 739 C C . VAL A 1 98 ? 5.571 -6.018 8.675 1.00 92.75 98 VAL A C 1
ATOM 741 O O . VAL A 1 98 ? 6.661 -5.811 9.210 1.00 92.75 98 VAL A O 1
ATOM 744 N N . TYR A 1 99 ? 5.382 -6.996 7.794 1.00 92.81 99 TYR A N 1
ATOM 745 C CA . TYR A 1 99 ? 6.444 -7.888 7.337 1.00 92.81 99 TYR A CA 1
ATOM 746 C C . TYR A 1 99 ? 6.737 -7.660 5.863 1.00 92.81 99 TYR A C 1
ATOM 748 O O . TYR A 1 99 ? 5.821 -7.565 5.045 1.00 92.81 99 TYR A O 1
ATOM 756 N N . VAL A 1 100 ? 8.026 -7.634 5.523 1.00 90.19 100 VAL A N 1
ATOM 757 C CA . VAL A 1 100 ? 8.504 -7.532 4.144 1.00 90.19 100 VAL A CA 1
ATOM 758 C C . VAL A 1 100 ? 9.327 -8.769 3.800 1.00 90.19 100 VAL A C 1
ATOM 760 O O . VAL A 1 100 ? 10.374 -9.020 4.399 1.00 90.19 100 VAL A O 1
ATOM 763 N N . ASP A 1 101 ? 8.880 -9.533 2.807 1.00 89.19 101 ASP A N 1
ATOM 764 C CA . ASP A 1 101 ? 9.607 -10.697 2.306 1.00 89.19 101 ASP A CA 1
ATOM 765 C C . ASP A 1 101 ? 10.721 -10.251 1.352 1.00 89.19 101 ASP A C 1
ATOM 767 O O . ASP A 1 101 ? 10.508 -10.015 0.156 1.00 89.19 101 ASP A O 1
ATOM 771 N N . ARG A 1 102 ? 11.943 -10.161 1.890 1.00 85.69 102 ARG A N 1
ATOM 772 C CA . ARG A 1 102 ? 13.133 -9.728 1.145 1.00 85.69 102 ARG A CA 1
ATOM 773 C C . ARG A 1 102 ? 13.397 -10.570 -0.106 1.00 85.69 102 ARG A C 1
ATOM 775 O O . ARG A 1 102 ? 13.913 -10.039 -1.087 1.00 85.69 102 ARG A O 1
ATOM 782 N N . SER A 1 103 ? 13.027 -11.852 -0.103 1.00 86.00 103 SER A N 1
ATOM 783 C CA . SER A 1 103 ? 13.252 -12.747 -1.246 1.00 86.00 103 SER A CA 1
ATOM 784 C C . SER A 1 103 ? 12.350 -12.418 -2.442 1.00 86.00 103 SER A C 1
ATOM 786 O O . SER A 1 103 ? 12.730 -12.630 -3.595 1.00 86.00 103 SER A O 1
ATOM 788 N N . LYS A 1 104 ? 11.171 -11.841 -2.182 1.00 84.56 104 LYS A N 1
ATOM 789 C CA . LYS A 1 104 ? 10.180 -11.490 -3.207 1.00 84.56 104 LYS A CA 1
ATOM 790 C C . LYS A 1 104 ? 10.312 -10.073 -3.724 1.00 84.56 104 LYS A C 1
ATOM 792 O O . LYS A 1 104 ? 9.715 -9.755 -4.749 1.00 84.56 104 LYS A O 1
ATOM 797 N N . ILE A 1 105 ? 11.108 -9.238 -3.061 1.00 77.75 105 ILE A N 1
ATOM 798 C CA . ILE A 1 105 ? 11.332 -7.852 -3.458 1.00 77.75 105 ILE A CA 1
ATOM 799 C C . ILE A 1 105 ? 11.718 -7.794 -4.950 1.00 77.75 105 ILE A C 1
ATOM 801 O O . ILE A 1 105 ? 10.954 -7.260 -5.745 1.00 77.75 105 ILE A O 1
ATOM 805 N N . LEU A 1 106 ? 12.826 -8.394 -5.392 1.00 75.31 106 LEU A N 1
ATOM 806 C CA . LEU A 1 106 ? 13.272 -8.243 -6.790 1.00 75.31 106 LEU A CA 1
ATOM 807 C C . LEU A 1 106 ? 12.295 -8.832 -7.822 1.00 75.31 106 LEU A C 1
ATOM 809 O O . LEU A 1 106 ? 12.087 -8.245 -8.883 1.00 75.31 106 LEU A O 1
ATOM 813 N N . SER A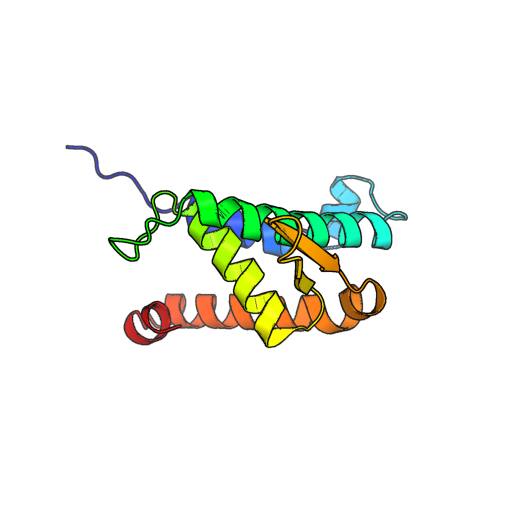 1 107 ? 11.689 -9.975 -7.508 1.00 78.62 107 SER A N 1
ATOM 814 C CA . SER A 1 107 ? 10.844 -10.731 -8.436 1.00 78.62 107 SER A CA 1
ATOM 815 C C . SER A 1 107 ? 9.410 -10.203 -8.531 1.00 78.62 107 SER A C 1
ATOM 817 O O . SER A 1 107 ? 8.834 -10.226 -9.615 1.00 78.62 107 SER A O 1
ATOM 819 N N . HIS A 1 108 ? 8.835 -9.696 -7.438 1.00 80.81 108 HIS A N 1
ATOM 820 C CA . HIS A 1 108 ? 7.409 -9.352 -7.361 1.00 80.81 108 HIS A CA 1
ATOM 821 C C . HIS A 1 108 ? 7.160 -7.842 -7.259 1.00 80.81 108 HIS A C 1
ATOM 823 O O . HIS A 1 108 ? 6.141 -7.368 -7.765 1.00 80.81 108 HIS A O 1
ATOM 829 N N . ARG A 1 109 ? 8.097 -7.055 -6.699 1.00 74.38 109 ARG A N 1
ATOM 830 C CA . ARG A 1 109 ? 7.886 -5.610 -6.477 1.00 74.38 109 ARG A CA 1
ATOM 831 C C . ARG A 1 109 ? 7.638 -4.840 -7.769 1.00 74.38 109 ARG A C 1
ATOM 833 O O . ARG A 1 109 ? 6.688 -4.073 -7.892 1.00 74.38 109 ARG A O 1
ATOM 840 N N . LYS A 1 110 ? 8.529 -5.051 -8.741 1.00 71.44 110 LYS A N 1
ATOM 841 C CA . LYS A 1 110 ? 8.644 -4.231 -9.944 1.00 71.44 110 LYS A CA 1
ATOM 842 C C . LYS A 1 110 ? 7.502 -4.554 -10.902 1.00 71.44 110 LYS A C 1
ATOM 844 O O . LYS A 1 110 ? 6.893 -3.608 -11.397 1.00 71.44 110 LYS A O 1
ATOM 849 N N . PRO A 1 111 ? 7.132 -5.835 -11.100 1.00 81.31 111 PRO A N 1
ATOM 850 C CA . PRO A 1 111 ? 5.909 -6.165 -11.816 1.00 81.31 111 PRO A CA 1
ATOM 851 C C . PRO A 1 111 ? 4.648 -5.619 -11.137 1.00 81.31 111 PRO A C 1
ATOM 853 O O . PRO A 1 111 ? 3.796 -5.079 -11.835 1.00 81.31 111 PRO A O 1
ATOM 856 N N . SER A 1 112 ? 4.530 -5.716 -9.806 1.00 84.06 112 SER A N 1
ATOM 857 C CA . SER A 1 112 ? 3.316 -5.287 -9.098 1.00 84.06 112 SER A CA 1
ATOM 858 C C . SER A 1 112 ? 3.100 -3.774 -9.173 1.00 84.06 112 SER A C 1
ATOM 860 O O . SER A 1 112 ? 2.068 -3.328 -9.678 1.00 84.06 112 SER A O 1
ATOM 862 N N . LEU A 1 113 ? 4.098 -2.968 -8.794 1.00 83.00 113 LEU A N 1
ATOM 863 C CA . LEU A 1 113 ? 4.005 -1.509 -8.931 1.00 83.00 113 LEU A CA 1
ATOM 864 C C . LEU A 1 113 ? 3.878 -1.086 -10.396 1.00 83.00 113 LEU A C 1
ATOM 866 O O . LEU A 1 113 ? 3.111 -0.179 -10.710 1.00 83.00 113 LEU A O 1
ATOM 870 N N . GLY A 1 114 ? 4.571 -1.774 -11.308 1.00 81.75 114 GLY A N 1
ATOM 871 C CA . GLY A 1 114 ? 4.437 -1.546 -12.744 1.00 81.75 114 GLY A CA 1
ATOM 872 C C . GLY A 1 114 ? 2.992 -1.683 -13.231 1.00 81.75 114 GLY A C 1
ATOM 873 O O . GLY A 1 114 ? 2.535 -0.833 -13.989 1.00 81.75 114 GLY A O 1
ATOM 874 N N . ARG A 1 115 ? 2.245 -2.692 -12.756 1.00 85.94 115 ARG A N 1
ATOM 875 C CA . ARG A 1 115 ? 0.817 -2.862 -13.081 1.00 85.94 115 ARG A CA 1
ATOM 876 C C . ARG A 1 115 ? -0.048 -1.726 -12.541 1.00 85.94 115 ARG A C 1
ATOM 878 O O . ARG A 1 115 ? -0.884 -1.222 -13.288 1.00 85.94 115 ARG A O 1
ATOM 885 N N . LEU A 1 116 ? 0.161 -1.314 -11.287 1.00 85.88 116 LEU A N 1
ATOM 886 C CA . LEU A 1 116 ? -0.564 -0.190 -10.681 1.00 85.88 116 LEU A CA 1
ATOM 887 C C . LEU A 1 116 ? -0.375 1.089 -11.503 1.00 85.88 116 LEU A C 1
ATOM 889 O O . LEU A 1 116 ? -1.338 1.716 -11.939 1.00 85.88 116 LEU A O 1
ATOM 893 N N . LEU A 1 117 ? 0.881 1.442 -11.760 1.00 85.00 117 LEU A N 1
ATOM 894 C CA . LEU A 1 117 ? 1.251 2.683 -12.433 1.00 85.00 117 LEU A CA 1
ATOM 895 C C . LEU A 1 117 ? 0.826 2.691 -13.898 1.00 85.00 117 LEU A 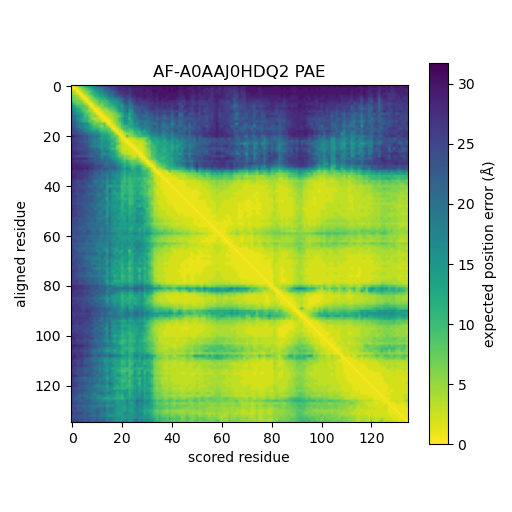C 1
ATOM 897 O O . LEU A 1 117 ? 0.324 3.705 -14.377 1.00 85.00 117 LEU A O 1
ATOM 901 N N . LEU A 1 118 ? 0.973 1.562 -14.598 1.00 87.00 118 LEU A N 1
ATOM 902 C CA . LEU A 1 118 ? 0.497 1.423 -15.971 1.00 87.00 118 LEU A CA 1
ATOM 903 C C . LEU A 1 118 ? -1.016 1.633 -16.048 1.00 87.00 118 LEU A C 1
ATOM 905 O O . LEU A 1 118 ? -1.490 2.338 -16.934 1.00 87.00 118 LEU A O 1
ATOM 909 N N . ARG A 1 119 ? -1.772 1.061 -15.108 1.00 88.19 119 ARG A N 1
ATOM 910 C CA . ARG A 1 119 ? -3.230 1.181 -15.077 1.00 88.19 119 ARG A CA 1
ATOM 911 C C . ARG A 1 119 ? -3.680 2.622 -14.810 1.00 88.19 119 ARG A C 1
ATOM 913 O O . ARG A 1 119 ? -4.478 3.146 -15.584 1.00 88.19 119 ARG A O 1
ATOM 920 N N . LEU A 1 120 ? -3.091 3.293 -13.816 1.00 84.81 120 LEU A N 1
ATOM 921 C CA . LEU A 1 120 ? -3.335 4.719 -13.551 1.00 84.81 120 LEU A CA 1
ATOM 922 C C . LEU A 1 120 ? -2.963 5.597 -14.756 1.00 84.81 120 LEU A C 1
ATOM 924 O O . LEU A 1 120 ? -3.715 6.495 -15.137 1.00 84.81 120 LEU A O 1
ATOM 928 N N . HIS A 1 121 ? -1.819 5.322 -15.390 1.00 85.00 121 HIS A N 1
ATOM 929 C CA . HIS A 1 121 ? -1.365 6.057 -16.567 1.00 85.00 121 HIS A CA 1
ATOM 930 C C . HIS A 1 121 ? -2.330 5.897 -17.744 1.00 85.00 121 HIS A C 1
ATOM 932 O O . HIS A 1 121 ? -2.695 6.890 -18.372 1.00 85.00 121 HIS A O 1
ATOM 938 N N . MET A 1 122 ? -2.775 4.668 -18.019 1.00 90.81 122 MET A N 1
ATOM 939 C CA . MET A 1 122 ? -3.737 4.397 -19.083 1.00 90.81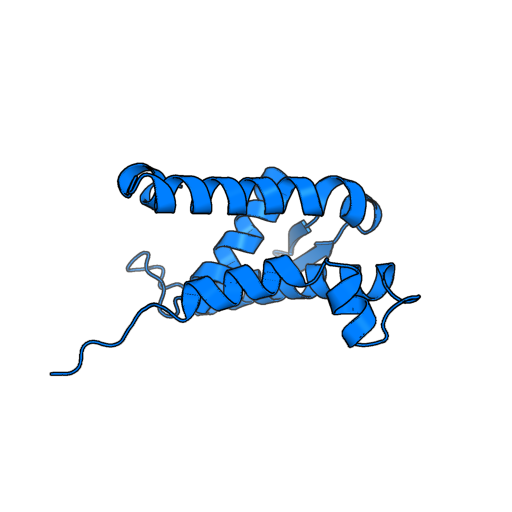 122 MET A CA 1
ATOM 940 C C . MET A 1 122 ? -5.030 5.177 -18.868 1.00 90.81 122 MET A C 1
ATOM 942 O O . MET A 1 122 ? -5.419 5.915 -19.770 1.00 90.81 122 MET A O 1
ATOM 946 N N . TRP A 1 123 ? -5.652 5.088 -17.686 1.00 90.69 123 TRP A N 1
ATOM 947 C CA . TRP A 1 123 ? -6.887 5.823 -17.389 1.00 90.69 123 TRP A CA 1
ATOM 948 C C . TRP A 1 123 ? -6.728 7.330 -17.521 1.00 90.69 123 TRP A C 1
ATOM 950 O O . TRP A 1 123 ? -7.603 7.984 -18.085 1.00 90.69 123 TRP A O 1
ATOM 960 N N . ARG A 1 124 ? -5.587 7.878 -17.090 1.00 85.38 124 ARG A N 1
ATOM 961 C CA . ARG A 1 124 ? -5.272 9.297 -17.281 1.00 85.38 124 ARG A CA 1
ATOM 962 C C . ARG A 1 124 ? -5.209 9.673 -18.764 1.00 85.38 124 ARG A C 1
ATOM 964 O O . ARG A 1 124 ? -5.712 10.724 -19.144 1.00 85.38 124 ARG A O 1
ATOM 971 N N . CYS A 1 125 ? -4.595 8.833 -19.596 1.00 91.94 125 CYS A N 1
ATOM 972 C CA . CYS A 1 125 ? -4.431 9.081 -21.030 1.00 91.94 125 CYS A CA 1
ATOM 973 C C . CYS A 1 125 ? -5.735 8.954 -21.824 1.00 91.94 125 CYS A C 1
ATOM 975 O O . CYS A 1 125 ? -5.924 9.698 -22.782 1.00 91.94 125 CYS A O 1
ATOM 977 N N . ILE A 1 126 ? -6.624 8.035 -21.438 1.00 94.06 126 ILE A N 1
ATOM 978 C CA . ILE A 1 126 ? -7.923 7.842 -22.106 1.00 94.06 126 ILE A CA 1
ATOM 979 C C . ILE A 1 126 ? -9.070 8.607 -21.431 1.00 94.06 126 ILE A C 1
ATOM 981 O O . ILE A 1 126 ? -10.206 8.523 -21.886 1.00 94.06 126 ILE A O 1
ATOM 985 N N . VAL A 1 127 ? -8.775 9.353 -20.361 1.00 92.88 127 VAL A N 1
ATOM 986 C CA . VAL A 1 127 ? -9.746 10.111 -19.552 1.00 92.88 127 VAL A CA 1
ATOM 987 C C . VAL A 1 127 ? -10.878 9.213 -19.016 1.00 92.88 127 VAL A C 1
ATOM 989 O O . VAL A 1 127 ? -12.036 9.616 -18.911 1.00 92.88 127 VAL A O 1
ATOM 992 N N . ASP A 1 128 ? -10.550 7.972 -18.651 1.00 92.19 128 ASP A N 1
ATOM 993 C CA . ASP A 1 128 ? -11.506 7.029 -18.063 1.00 92.19 128 ASP A CA 1
ATOM 994 C C . ASP A 1 128 ? -11.596 7.236 -16.549 1.00 92.19 128 ASP A C 1
ATOM 996 O O . ASP A 1 128 ? -10.981 6.545 -15.736 1.00 92.19 128 ASP A O 1
ATOM 1000 N N . ILE A 1 129 ? -12.368 8.257 -16.183 1.00 91.69 129 ILE A N 1
ATOM 1001 C CA . ILE A 1 129 ? -12.578 8.669 -14.794 1.00 91.69 129 ILE A CA 1
ATOM 1002 C C . ILE A 1 129 ? -13.364 7.604 -14.020 1.00 91.69 129 ILE A C 1
ATOM 1004 O O . ILE A 1 129 ? -13.105 7.395 -12.839 1.00 91.69 129 ILE A O 1
ATOM 1008 N N . ARG A 1 130 ? -14.309 6.913 -14.672 1.00 93.06 130 ARG A N 1
ATOM 1009 C CA . ARG A 1 130 ? -15.180 5.930 -14.009 1.00 93.06 130 ARG A CA 1
ATOM 1010 C C . ARG A 1 130 ? -14.369 4.738 -13.518 1.00 93.06 130 ARG A C 1
ATOM 1012 O O . ARG A 1 130 ? -14.373 4.472 -12.321 1.00 93.06 130 ARG A O 1
ATOM 1019 N N . SER A 1 131 ? -13.594 4.115 -14.407 1.00 90.62 131 SER A N 1
ATOM 1020 C CA . SER A 1 131 ? -12.728 2.993 -14.030 1.00 90.62 131 SER A CA 1
ATOM 1021 C C . SER A 1 131 ? -11.685 3.391 -12.982 1.00 90.62 131 SER A C 1
ATOM 1023 O O . SER A 1 131 ? -11.343 2.586 -12.123 1.00 90.62 131 SER A O 1
ATOM 1025 N N . CYS A 1 132 ? -11.187 4.634 -13.030 1.00 87.62 132 CYS A N 1
ATOM 1026 C CA . CYS A 1 132 ? -10.208 5.130 -12.064 1.00 87.62 132 CYS A CA 1
ATOM 1027 C C . CYS A 1 132 ? -10.793 5.358 -10.662 1.00 87.62 132 CYS A C 1
ATOM 1029 O O . CYS A 1 132 ? -10.069 5.211 -9.681 1.00 87.62 132 CYS A O 1
ATOM 1031 N N . ILE A 1 133 ? -12.066 5.751 -10.554 1.00 86.38 133 ILE A N 1
ATOM 1032 C CA . ILE A 1 133 ? -12.738 5.957 -9.262 1.00 86.38 133 ILE A CA 1
ATOM 1033 C C . ILE A 1 133 ? -13.139 4.619 -8.627 1.00 86.38 133 ILE A C 1
ATOM 1035 O O . ILE A 1 133 ? -13.113 4.502 -7.405 1.00 86.38 133 ILE A O 1
ATOM 1039 N N . GLU A 1 134 ? -13.512 3.624 -9.435 1.00 87.56 134 GLU A N 1
ATOM 1040 C CA . GLU A 1 134 ? -13.966 2.308 -8.956 1.00 87.56 134 GLU A CA 1
ATOM 1041 C C . GLU A 1 134 ? -12.836 1.388 -8.450 1.00 87.56 134 GLU A C 1
ATOM 1043 O O . GLU A 1 134 ? -13.114 0.399 -7.768 1.00 87.56 134 GLU A O 1
ATOM 1048 N N . PHE A 1 135 ? -11.578 1.683 -8.786 1.00 82.44 135 PHE A N 1
ATOM 1049 C CA . PHE A 1 135 ? -10.401 0.857 -8.483 1.00 82.44 135 PHE A CA 1
ATOM 1050 C C . PHE A 1 135 ? -9.768 1.133 -7.108 1.00 82.44 135 PHE A C 1
ATOM 1052 O O . PHE A 1 135 ? -9.466 0.150 -6.372 1.00 82.44 135 PHE A O 1
#

InterPro domains:
  IPR039461 Peptidase family M49 [PF03571] (21-135)

Secondary structure (DSSP, 8-state):
-----TTHHHHHHHHHHHTT-HHHHHHTT-SS-HHHHHHHHHHHHHHHHHHGGGGEETTTTEES-HHHHHHHHHHHHHHHHTSSEEEEEETTTTEEEEEE-HHHIIIIIHHHHHHHHHHHHHHHHHT-HHHHHH-

Foldseek 3Di:
DDDDDPPVLVVVLVVVVCPPDCVVCVVVPNNPVVLVVLQVVVVCLQVLLVVLVVQQDPVVRDGNDPVSVVSVVLNVLCCPQQVQWDWDQDPVVRDIDIDGDSVRSVPRVNVSSVVVVVVVVVCVVVVVVPVVVVD

Nearest PDB structures (foldseek):
  4czx-assembly1_B-2  TM=2.231E-01  e=8.207E-01  Neurospora crassa
  4cyi-assembly3_A  TM=2.067E-01  e=2.265E+00  Thermochaetoides thermophila
  4cyi-assembly2_C  TM=1.947E-01  e=2.404E+00  Thermochaetoides thermophila
  4cyi-assembly4_G  TM=1.986E-01  e=2.876E+00  Thermochaetoides thermophila

Solvent-accessible surface area (backbone atoms only — not comparable to full-atom values): 7901 Å² total; per-residue (Å²): 140,84,87,81,80,84,64,63,68,63,51,56,57,49,54,66,62,48,72,74,38,68,68,52,35,50,74,72,69,46,77,87,50,50,78,54,56,51,49,53,52,55,47,47,44,47,51,50,17,56,59,20,54,78,40,48,40,77,91,76,75,42,65,79,36,72,65,34,48,50,36,28,51,54,33,53,47,36,52,75,62,39,68,29,39,51,75,48,76,42,84,92,76,76,43,77,47,77,44,69,44,71,84,36,40,81,76,28,46,57,61,36,53,48,52,56,52,51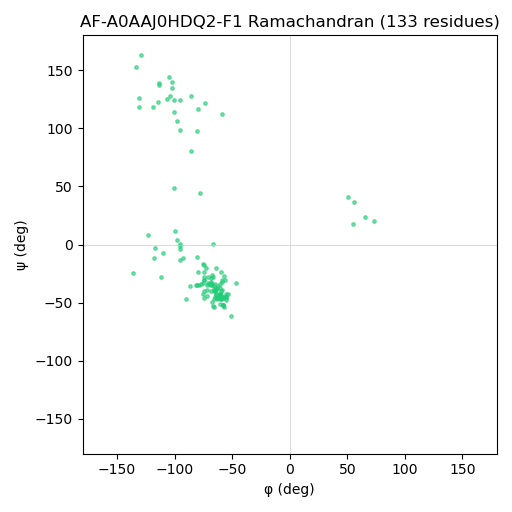,51,54,51,48,29,65,73,71,66,39,60,65,67,62,72,77,107

pLDDT: mean 77.03, std 19.74, range [34.88, 96.38]

Mean predicted aligned error: 11.01 Å